Protein AF-A0A351Y6G6-F1 (afdb_monomer_lite)

Foldseek 3Di:
DDDFAFLLNVLVVLLCCLCVPVVQDFQPVAPQEEPPCPPDDPVSVVSLSSCLSSLQACADLQSHHHRHRRRGDTDDLLSVLSSVCCSNPNNPPRDDPPDDDSLVSVQVVVQVVQVVVCVVVVHRSDRQDSVNVCVVVVVVVVVD

Radius of gyration: 17.03 Å; chains: 1; bounding box: 42×37×43 Å

pLDDT: mean 76.64, std 20.16, range [27.23, 98.56]

Sequence (144 aa):
METLLYRKFAAKMASEFAMKVIRRVPDTSKKCEFNDISKEILELQYYMRLSCQLGIMGVDYYGDPDTTFNPNYVLTRDQLVTIFSRILFGNQYNLKHGELTLYEQAINFINHTLTNIGNALGIDLGIITPLDWYKRHFEAIKQL

Secondary structure (DSSP, 8-state):
-----BHHHHHHHHHHHHHHTS-----TTS----TT-TTS-HHHHHHHHHHHHTTSSSB-SSSPBPS---TTSBPPHHHHHHHHHHHHHTTTT---TTSS-HHHHHHHHHHHHHHHHHHHHTS------HHHHHHHHHHHHTT-

Structure (mmCIF, N/CA/C/O backbone):
data_AF-A0A351Y6G6-F1
#
_entry.id   AF-A0A351Y6G6-F1
#
loop_
_atom_site.group_PDB
_atom_site.id
_atom_site.type_symbol
_atom_site.label_atom_id
_atom_site.label_alt_id
_atom_site.label_comp_id
_atom_site.label_asym_id
_atom_site.label_entity_id
_atom_site.label_seq_id
_atom_site.pdbx_PDB_ins_code
_atom_site.Cartn_x
_atom_site.Cartn_y
_atom_site.Cartn_z
_atom_site.occupancy
_atom_site.B_iso_or_equiv
_atom_site.auth_seq_id
_atom_site.auth_comp_id
_atom_site.auth_asym_id
_atom_site.auth_atom_id
_atom_site.pdbx_PDB_model_num
ATOM 1 N N . MET A 1 1 ? 22.949 -0.644 12.460 1.00 38.22 1 MET A N 1
ATOM 2 C CA . MET A 1 1 ? 22.618 -0.822 11.032 1.00 38.22 1 MET A CA 1
ATOM 3 C C . MET A 1 1 ? 21.132 -0.535 10.899 1.00 38.22 1 MET A C 1
ATOM 5 O O . MET A 1 1 ? 20.348 -1.307 11.438 1.00 38.22 1 MET A O 1
ATOM 9 N N . GLU A 1 2 ? 20.741 0.602 10.320 1.00 49.41 2 GLU A N 1
ATOM 10 C CA . GLU A 1 2 ? 19.320 0.866 10.051 1.00 49.41 2 GLU A CA 1
ATOM 11 C C . GLU A 1 2 ? 18.823 -0.135 9.005 1.00 49.41 2 GLU A C 1
ATOM 13 O O . GLU A 1 2 ? 19.422 -0.294 7.941 1.00 49.41 2 GLU A O 1
ATOM 18 N N . THR A 1 3 ? 17.761 -0.867 9.328 1.00 67.88 3 THR A N 1
ATOM 19 C CA . THR A 1 3 ? 17.143 -1.827 8.412 1.00 67.88 3 THR A CA 1
ATOM 20 C C . THR A 1 3 ? 16.180 -1.063 7.507 1.00 67.88 3 THR A C 1
ATOM 22 O O . THR A 1 3 ? 15.153 -0.568 7.965 1.00 67.88 3 THR A O 1
ATOM 25 N N . LEU A 1 4 ? 16.518 -0.929 6.222 1.00 85.12 4 LEU A N 1
ATOM 26 C CA . LEU A 1 4 ? 15.657 -0.258 5.246 1.00 85.12 4 LEU A CA 1
ATOM 27 C C . LEU A 1 4 ? 14.437 -1.131 4.926 1.00 85.12 4 LEU A C 1
ATOM 29 O O . LEU A 1 4 ? 14.575 -2.309 4.590 1.00 85.12 4 LEU A O 1
ATOM 33 N N . LEU A 1 5 ? 13.240 -0.545 4.990 1.00 88.75 5 LEU A N 1
ATOM 34 C CA . LEU A 1 5 ? 12.001 -1.232 4.638 1.00 88.75 5 LEU A CA 1
ATOM 35 C C . LEU A 1 5 ? 11.641 -0.977 3.171 1.00 88.75 5 LEU A C 1
ATOM 37 O O . LEU A 1 5 ? 11.156 0.094 2.822 1.00 88.75 5 LEU A O 1
ATOM 41 N N . TYR A 1 6 ? 11.834 -1.974 2.310 1.00 95.00 6 TYR A N 1
ATOM 42 C CA . TYR A 1 6 ? 11.413 -1.905 0.908 1.00 95.00 6 TYR A CA 1
ATOM 43 C C . TYR A 1 6 ? 9.913 -2.154 0.739 1.00 95.00 6 TYR A C 1
ATOM 45 O O . TYR A 1 6 ? 9.322 -2.986 1.437 1.00 95.00 6 TYR A O 1
ATOM 53 N N . ARG A 1 7 ? 9.307 -1.496 -0.255 1.00 96.56 7 ARG A N 1
ATOM 54 C CA . ARG A 1 7 ? 7.873 -1.603 -0.577 1.00 96.56 7 ARG A CA 1
ATOM 55 C C . ARG A 1 7 ? 7.388 -3.040 -0.738 1.00 96.56 7 ARG A C 1
ATOM 57 O O . ARG A 1 7 ? 6.319 -3.369 -0.236 1.00 96.56 7 ARG A O 1
ATOM 64 N N . LYS A 1 8 ? 8.174 -3.916 -1.369 1.00 96.62 8 LYS A N 1
ATOM 65 C CA . LYS A 1 8 ? 7.825 -5.339 -1.525 1.00 96.62 8 LYS A CA 1
ATOM 66 C C . LYS A 1 8 ? 7.666 -6.086 -0.195 1.00 96.62 8 LYS A C 1
ATOM 68 O O . LYS A 1 8 ? 6.742 -6.879 -0.037 1.00 96.62 8 LYS A O 1
ATOM 73 N N . PHE A 1 9 ? 8.525 -5.803 0.786 1.00 96.56 9 PHE A N 1
ATOM 74 C CA . PHE A 1 9 ? 8.430 -6.411 2.116 1.00 96.56 9 PHE A CA 1
ATOM 75 C C . PHE A 1 9 ? 7.294 -5.795 2.930 1.00 96.56 9 PHE A C 1
ATOM 77 O O . PHE A 1 9 ? 6.583 -6.508 3.638 1.00 96.56 9 PHE A O 1
ATOM 84 N N . ALA A 1 10 ? 7.069 -4.490 2.777 1.00 95.12 10 ALA A N 1
ATOM 85 C CA . ALA A 1 10 ? 5.928 -3.822 3.384 1.00 95.12 10 ALA A CA 1
ATOM 86 C C . ALA A 1 10 ? 4.593 -4.360 2.859 1.00 95.12 10 ALA A C 1
ATOM 88 O O . ALA A 1 10 ? 3.694 -4.586 3.660 1.00 95.12 10 ALA A O 1
ATOM 89 N N . ALA A 1 11 ? 4.484 -4.654 1.559 1.00 98.00 11 ALA A N 1
ATOM 90 C CA . ALA A 1 11 ? 3.292 -5.254 0.960 1.00 98.00 11 ALA A CA 1
ATOM 91 C C . ALA A 1 11 ? 2.909 -6.563 1.655 1.00 98.00 11 ALA A C 1
ATOM 93 O O . ALA A 1 11 ? 1.746 -6.769 2.001 1.00 98.00 11 ALA A O 1
ATOM 94 N N . LYS A 1 12 ? 3.903 -7.419 1.919 1.00 98.06 12 LYS A N 1
ATOM 95 C CA . LYS A 1 12 ? 3.714 -8.673 2.651 1.00 98.06 12 LYS A CA 1
ATOM 96 C C . LYS A 1 12 ? 3.229 -8.425 4.076 1.00 98.06 12 LYS A C 1
ATOM 98 O O . LYS A 1 12 ? 2.176 -8.933 4.452 1.00 98.06 12 LYS A O 1
ATOM 103 N N . MET A 1 13 ? 3.956 -7.617 4.850 1.00 96.12 13 MET A N 1
ATOM 104 C CA . MET A 1 13 ? 3.594 -7.336 6.246 1.00 96.12 13 MET A CA 1
ATOM 105 C C . MET A 1 13 ? 2.209 -6.690 6.369 1.00 96.12 13 MET A C 1
ATOM 107 O O . MET A 1 13 ? 1.398 -7.117 7.188 1.00 96.12 13 MET A O 1
ATOM 111 N N . ALA A 1 14 ? 1.924 -5.692 5.532 1.00 92.44 14 ALA A N 1
ATOM 112 C CA . ALA A 1 14 ? 0.661 -4.967 5.523 1.00 92.44 14 ALA A CA 1
ATOM 113 C C . ALA A 1 14 ? -0.515 -5.868 5.132 1.00 92.44 14 ALA A C 1
ATOM 115 O O . ALA A 1 14 ? -1.555 -5.821 5.785 1.00 92.44 14 ALA A O 1
ATOM 116 N N . SER A 1 15 ? -0.349 -6.712 4.108 1.00 97.81 15 SER A N 1
ATOM 117 C CA . SER A 1 15 ? -1.401 -7.642 3.676 1.00 97.81 15 SER A CA 1
ATOM 118 C C . SER A 1 15 ? -1.714 -8.671 4.757 1.00 97.81 15 SER A C 1
ATOM 120 O O . SER A 1 15 ? -2.879 -8.899 5.075 1.00 97.81 15 SER A O 1
ATOM 122 N N . GLU A 1 16 ? -0.675 -9.246 5.368 1.00 95.75 16 GLU A N 1
ATOM 123 C CA . GLU A 1 16 ? -0.827 -10.220 6.448 1.00 95.75 16 GLU A CA 1
ATOM 124 C C . GLU A 1 16 ? -1.545 -9.616 7.655 1.00 95.75 16 GLU A C 1
ATOM 126 O O . GLU A 1 16 ? -2.505 -10.194 8.166 1.00 95.75 16 GLU A O 1
ATOM 131 N N . PHE A 1 17 ? -1.143 -8.415 8.073 1.00 88.06 17 PHE A N 1
ATOM 132 C CA . PHE A 1 17 ? -1.808 -7.701 9.158 1.00 88.06 17 PHE A CA 1
ATOM 133 C C . PHE A 1 17 ? -3.269 -7.370 8.812 1.00 88.06 17 PHE A C 1
ATOM 135 O O . PHE A 1 17 ? -4.176 -7.655 9.597 1.00 88.06 17 PHE A O 1
ATOM 142 N N . ALA A 1 18 ? -3.521 -6.831 7.618 1.00 91.00 18 ALA A N 1
ATOM 143 C CA . ALA A 1 18 ? -4.863 -6.460 7.182 1.00 91.00 18 ALA A CA 1
ATOM 144 C C . ALA A 1 18 ? -5.819 -7.660 7.134 1.00 91.00 18 ALA A C 1
ATOM 146 O O . ALA A 1 18 ? -6.961 -7.551 7.576 1.00 91.00 18 ALA A O 1
ATOM 147 N N . MET A 1 19 ? -5.366 -8.815 6.644 1.00 94.38 19 MET A N 1
ATOM 148 C CA . MET A 1 19 ? -6.207 -10.010 6.544 1.00 94.38 19 MET A CA 1
ATOM 149 C C . MET A 1 19 ? -6.360 -10.743 7.878 1.00 94.38 19 MET A C 1
ATOM 151 O O . MET A 1 19 ? -7.464 -11.156 8.233 1.00 94.38 19 MET A O 1
ATOM 155 N N . LYS A 1 20 ? -5.271 -10.932 8.631 1.00 91.31 20 LYS A N 1
ATOM 156 C CA . LYS A 1 20 ? -5.288 -11.772 9.841 1.00 91.31 20 LYS A CA 1
ATOM 157 C C . LYS A 1 20 ? -5.786 -11.028 11.075 1.00 91.31 20 LYS A C 1
ATOM 159 O O . LYS A 1 20 ? -6.476 -11.632 11.894 1.00 91.31 20 LYS A O 1
ATOM 164 N N . VAL A 1 21 ? -5.457 -9.742 11.198 1.00 86.00 21 VAL A N 1
ATOM 165 C CA . VAL A 1 21 ? -5.805 -8.923 12.370 1.00 86.00 21 VAL A CA 1
ATOM 166 C C . VAL A 1 21 ? -7.057 -8.103 12.094 1.00 86.00 21 VAL A C 1
ATOM 168 O O . VAL A 1 21 ? -8.033 -8.217 12.828 1.00 86.00 21 VAL A O 1
ATOM 171 N N . ILE A 1 22 ? -7.059 -7.330 11.005 1.00 82.62 22 ILE A N 1
ATOM 172 C CA . ILE A 1 22 ? -8.169 -6.415 10.675 1.00 82.62 22 ILE A CA 1
ATOM 173 C C . ILE A 1 22 ? -9.311 -7.127 9.929 1.00 82.62 22 ILE A C 1
ATOM 175 O O . ILE A 1 22 ? -10.397 -6.575 9.793 1.00 82.62 22 ILE A O 1
ATOM 179 N N . ARG A 1 23 ? -9.103 -8.379 9.491 1.00 89.44 23 ARG A N 1
ATOM 180 C CA . ARG A 1 23 ? -10.100 -9.208 8.785 1.00 89.44 23 ARG A CA 1
ATOM 181 C C . ARG A 1 23 ? -10.603 -8.597 7.477 1.00 89.44 23 ARG A C 1
ATOM 183 O O . ARG A 1 23 ? -11.736 -8.840 7.068 1.00 89.44 23 ARG A O 1
ATOM 190 N N . ARG A 1 24 ? -9.750 -7.841 6.783 1.00 90.00 24 ARG A N 1
ATOM 191 C CA . ARG A 1 24 ? -10.060 -7.365 5.434 1.00 90.00 24 ARG A CA 1
ATOM 192 C C . ARG A 1 24 ? -10.098 -8.502 4.428 1.00 90.00 24 ARG A C 1
ATOM 194 O O . ARG A 1 24 ? -9.275 -9.415 4.468 1.00 90.00 24 ARG A O 1
ATOM 201 N N . VAL A 1 25 ? -11.026 -8.375 3.488 1.00 94.56 25 VAL A N 1
ATOM 202 C CA . VAL A 1 25 ? -11.184 -9.288 2.359 1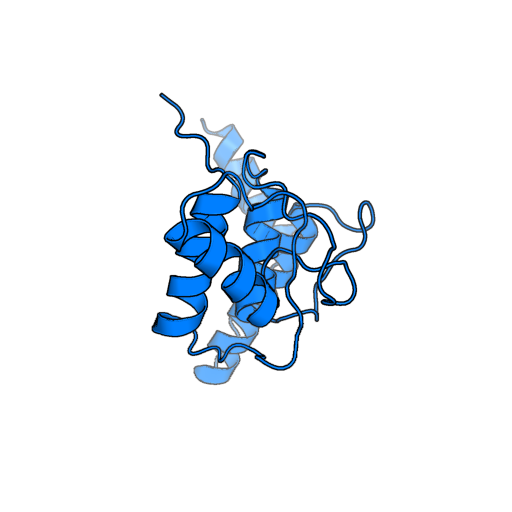.00 94.56 25 VAL A CA 1
ATOM 203 C C . VAL A 1 25 ? -10.685 -8.578 1.097 1.00 94.56 25 VAL A C 1
ATOM 205 O O . VAL A 1 25 ? -11.079 -7.435 0.866 1.00 94.56 25 VAL A O 1
ATOM 208 N N . PRO A 1 26 ? -9.801 -9.203 0.302 1.00 96.62 26 PRO A N 1
ATOM 209 C CA . PRO A 1 26 ? -9.330 -8.617 -0.946 1.00 96.62 26 PRO A CA 1
ATOM 210 C C . PRO A 1 26 ? -10.453 -8.534 -1.984 1.00 96.62 26 PRO A C 1
ATOM 212 O O . PRO A 1 26 ? -11.212 -9.486 -2.176 1.00 96.62 26 PRO A O 1
ATOM 215 N N . ASP A 1 27 ? -10.509 -7.414 -2.700 1.00 95.31 27 ASP A N 1
ATOM 216 C CA . ASP A 1 27 ? -11.357 -7.251 -3.876 1.00 95.31 27 ASP A CA 1
ATOM 217 C C . ASP A 1 27 ? -10.680 -7.893 -5.091 1.00 95.31 27 ASP A C 1
ATOM 219 O O . ASP A 1 27 ? -9.801 -7.319 -5.739 1.00 95.31 27 ASP A O 1
ATOM 223 N N . THR A 1 28 ? -11.088 -9.123 -5.390 1.00 94.06 28 THR A N 1
ATOM 224 C CA . THR A 1 28 ? -10.531 -9.907 -6.499 1.00 94.06 28 THR A CA 1
ATOM 225 C C . THR A 1 28 ? -11.001 -9.439 -7.876 1.00 94.06 28 THR A C 1
ATOM 227 O O . THR A 1 28 ? -10.451 -9.893 -8.879 1.00 94.06 28 THR A O 1
ATOM 230 N N . SER A 1 29 ? -11.961 -8.508 -7.949 1.00 94.75 29 SER A N 1
ATOM 231 C CA . SER A 1 29 ? -12.368 -7.892 -9.216 1.00 94.75 29 SER A CA 1
ATOM 232 C C . SER A 1 29 ? -11.338 -6.875 -9.729 1.00 94.75 29 SER A C 1
ATOM 234 O O . SER A 1 29 ? -11.258 -6.631 -10.937 1.00 94.75 29 SER A O 1
ATOM 236 N N . LYS A 1 30 ? -10.486 -6.333 -8.842 1.00 92.56 30 LYS A N 1
ATOM 237 C CA . LYS A 1 30 ? -9.403 -5.415 -9.214 1.00 92.56 30 LYS A CA 1
ATOM 238 C C . LYS A 1 30 ? -8.283 -6.143 -9.951 1.00 92.56 30 LYS A C 1
ATOM 240 O O . LYS A 1 30 ? -7.606 -7.017 -9.399 1.00 92.56 30 LYS A O 1
ATOM 245 N N . LYS A 1 31 ? -8.026 -5.709 -11.187 1.00 90.25 31 LYS A N 1
ATOM 246 C CA . LYS A 1 31 ? -6.873 -6.141 -11.987 1.00 90.25 31 LYS A CA 1
ATOM 247 C C . LYS A 1 31 ? -5.613 -5.414 -11.512 1.00 90.25 31 LYS A C 1
ATOM 249 O O . LYS A 1 31 ? -5.195 -4.417 -12.085 1.00 90.25 31 LYS A O 1
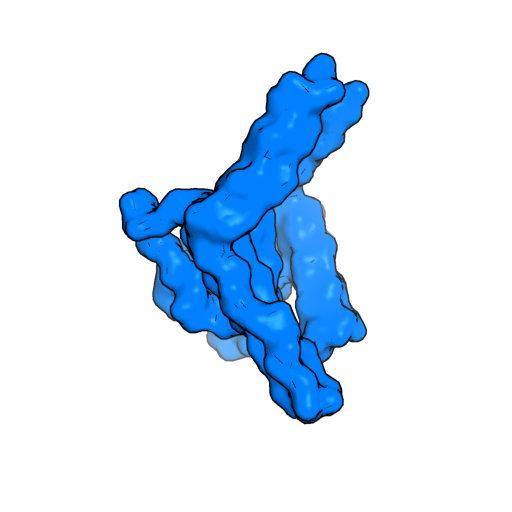ATOM 254 N N . CYS A 1 32 ? -5.047 -5.897 -10.409 1.00 96.19 32 CYS A N 1
ATOM 255 C CA . CYS A 1 32 ? -3.791 -5.408 -9.839 1.00 96.19 32 CYS A CA 1
ATOM 256 C C . CYS A 1 32 ? -2.595 -5.953 -10.630 1.00 96.19 32 CYS A C 1
ATOM 258 O O . CYS A 1 32 ? -1.940 -6.915 -10.220 1.00 96.19 32 CYS A O 1
ATOM 260 N N . GLU A 1 33 ? -2.351 -5.366 -11.797 1.00 96.00 33 GLU A N 1
ATOM 261 C CA . GLU A 1 33 ? -1.290 -5.756 -12.722 1.00 96.00 33 GLU A CA 1
ATOM 262 C C . GLU A 1 33 ? -0.200 -4.683 -12.759 1.00 96.00 33 GLU A C 1
ATOM 264 O O . GLU A 1 33 ? -0.440 -3.549 -13.158 1.00 96.00 33 GLU A O 1
ATOM 269 N N . PHE A 1 34 ? 1.014 -5.061 -12.356 1.00 96.69 34 PHE A N 1
ATOM 270 C CA . PHE A 1 34 ? 2.161 -4.158 -12.303 1.00 96.69 34 PHE A CA 1
ATOM 271 C C . PHE A 1 34 ? 3.214 -4.577 -13.327 1.00 96.69 34 PHE A C 1
ATOM 273 O O . PHE A 1 34 ? 3.592 -5.751 -13.392 1.00 96.69 34 PHE A O 1
ATOM 280 N N . ASN A 1 35 ? 3.710 -3.623 -14.109 1.00 96.81 35 ASN A N 1
ATOM 281 C CA . ASN A 1 35 ? 4.684 -3.881 -15.175 1.00 96.81 35 ASN A CA 1
ATOM 282 C C . ASN A 1 35 ? 6.109 -4.182 -14.657 1.00 96.81 35 ASN A C 1
ATOM 284 O O . ASN A 1 35 ? 6.927 -4.744 -15.385 1.00 96.81 35 ASN A O 1
ATOM 288 N N . ASP A 1 36 ? 6.403 -3.851 -13.399 1.00 97.62 36 ASP A N 1
ATOM 289 C CA . ASP A 1 36 ? 7.754 -3.805 -12.833 1.00 97.62 36 ASP A CA 1
ATOM 290 C C . ASP A 1 36 ? 8.032 -4.875 -11.764 1.00 97.62 36 ASP A C 1
ATOM 292 O O . ASP A 1 36 ? 9.119 -4.911 -11.185 1.00 97.62 36 ASP A O 1
ATOM 296 N N . ILE A 1 37 ? 7.089 -5.792 -11.520 1.00 97.38 37 ILE A N 1
ATOM 297 C CA . ILE A 1 37 ? 7.224 -6.823 -10.475 1.00 97.38 37 ILE A CA 1
ATOM 298 C C . ILE A 1 37 ? 7.764 -8.166 -10.979 1.00 97.38 37 ILE A C 1
ATOM 300 O O . ILE A 1 37 ? 8.059 -9.045 -10.173 1.00 97.38 37 ILE A O 1
ATOM 304 N N . SER A 1 38 ? 7.911 -8.350 -12.295 1.00 96.69 38 SER A N 1
ATOM 305 C CA . SER A 1 38 ? 8.263 -9.645 -12.908 1.00 96.69 38 SER A CA 1
ATOM 306 C C . SER A 1 38 ? 9.634 -10.191 -12.490 1.00 96.69 38 SER A C 1
ATOM 308 O O . SER A 1 38 ? 9.857 -11.397 -12.556 1.00 96.69 38 SER A O 1
ATOM 310 N N . LYS A 1 39 ? 10.540 -9.315 -12.040 1.00 95.75 39 LYS A N 1
ATOM 311 C CA . LYS A 1 39 ? 11.884 -9.667 -11.552 1.00 95.75 39 LYS A CA 1
ATOM 312 C C . LYS A 1 39 ? 11.910 -10.125 -10.091 1.00 95.75 39 LYS A C 1
ATOM 314 O O . LYS A 1 39 ? 12.933 -10.624 -9.634 1.00 95.75 39 LYS A O 1
ATOM 319 N N . GLU A 1 40 ? 10.825 -9.925 -9.348 1.00 97.44 40 GLU A N 1
ATOM 320 C CA . GLU A 1 40 ? 10.726 -10.360 -7.955 1.00 97.44 40 GLU A CA 1
ATOM 321 C C . GLU A 1 40 ? 10.306 -11.832 -7.870 1.00 97.44 40 GLU A C 1
ATOM 323 O O . GLU A 1 40 ? 9.734 -12.391 -8.805 1.00 97.44 40 GLU A O 1
ATOM 328 N N . ILE A 1 41 ? 10.549 -12.477 -6.731 1.00 97.50 41 ILE A N 1
ATOM 329 C CA . ILE A 1 41 ? 10.081 -13.852 -6.506 1.00 97.50 41 ILE A CA 1
ATOM 330 C C . ILE A 1 41 ? 8.545 -13.923 -6.474 1.00 97.50 41 ILE A C 1
ATOM 332 O O . ILE A 1 41 ? 7.879 -12.965 -6.075 1.00 97.50 41 ILE A O 1
ATOM 336 N N . LEU A 1 42 ? 7.980 -15.081 -6.836 1.00 98.00 42 LEU A N 1
ATOM 337 C CA . LEU A 1 42 ? 6.527 -15.288 -6.950 1.00 98.00 42 LEU A CA 1
ATOM 338 C C . LEU A 1 42 ? 5.751 -14.920 -5.678 1.00 98.00 42 LEU A C 1
ATOM 340 O O . LEU A 1 42 ? 4.666 -14.353 -5.766 1.00 98.00 42 LEU A O 1
ATOM 344 N N . GLU A 1 43 ? 6.316 -15.193 -4.501 1.00 98.12 43 GLU A N 1
ATOM 345 C CA . GLU A 1 43 ? 5.701 -14.823 -3.223 1.00 98.12 43 GLU A CA 1
ATOM 346 C C . GLU A 1 43 ? 5.542 -13.300 -3.089 1.00 98.12 43 GLU A C 1
ATOM 348 O O . GLU A 1 43 ? 4.474 -12.803 -2.732 1.00 98.12 43 GLU A O 1
ATOM 353 N N . LEU A 1 44 ? 6.586 -12.533 -3.408 1.00 98.12 44 LEU A N 1
ATOM 354 C CA . LEU A 1 44 ? 6.528 -11.074 -3.336 1.00 98.12 44 LEU A CA 1
ATOM 355 C C . LEU A 1 44 ? 5.606 -10.511 -4.417 1.00 98.12 44 LEU A C 1
ATOM 357 O O . LEU A 1 44 ? 4.835 -9.601 -4.131 1.00 98.12 44 LEU A O 1
ATOM 361 N N . GLN A 1 45 ? 5.619 -11.085 -5.624 1.00 98.44 45 GLN A N 1
ATOM 362 C CA . GLN A 1 45 ? 4.642 -10.757 -6.667 1.00 98.44 45 GLN A CA 1
ATOM 363 C C . GLN A 1 45 ? 3.206 -10.927 -6.176 1.00 98.44 45 GLN A C 1
ATOM 365 O O . GLN A 1 45 ? 2.388 -10.026 -6.355 1.00 98.44 45 GLN A O 1
ATOM 370 N N . TYR A 1 46 ? 2.913 -12.046 -5.513 1.00 98.00 46 TYR A N 1
ATOM 371 C CA . TYR A 1 46 ? 1.607 -12.296 -4.919 1.00 98.00 46 TYR A CA 1
ATOM 372 C C . TYR A 1 46 ? 1.227 -11.212 -3.904 1.00 98.00 46 TYR A C 1
ATOM 374 O O . TYR A 1 46 ? 0.163 -10.612 -4.037 1.00 98.00 46 TYR A O 1
ATOM 382 N N . TYR A 1 47 ? 2.101 -10.895 -2.944 1.00 98.56 47 TYR A N 1
ATOM 383 C CA . TYR A 1 47 ? 1.797 -9.884 -1.925 1.00 98.56 47 TYR A CA 1
ATOM 384 C C . TYR A 1 47 ? 1.648 -8.470 -2.484 1.00 98.56 47 TYR A C 1
ATOM 386 O O . TYR A 1 47 ? 0.841 -7.697 -1.973 1.00 98.56 47 TYR A O 1
ATOM 394 N N . MET A 1 48 ? 2.371 -8.127 -3.550 1.00 98.50 48 MET A N 1
ATOM 395 C CA . MET A 1 48 ? 2.187 -6.847 -4.233 1.00 98.50 48 MET A CA 1
ATOM 396 C C . MET A 1 48 ? 0.785 -6.749 -4.845 1.00 98.50 48 MET A C 1
ATOM 398 O O . MET A 1 48 ? 0.081 -5.770 -4.592 1.00 98.50 48 MET A O 1
ATOM 402 N N . ARG A 1 49 ? 0.317 -7.796 -5.540 1.00 98.38 49 ARG A N 1
ATOM 403 C CA . ARG A 1 49 ? -1.060 -7.855 -6.070 1.00 98.38 49 ARG A CA 1
ATOM 404 C C . ARG A 1 49 ? -2.104 -7.853 -4.955 1.00 98.38 49 ARG A C 1
ATOM 406 O O . ARG A 1 49 ? -3.050 -7.073 -5.007 1.00 98.38 49 ARG A O 1
ATOM 413 N N . LEU A 1 50 ? -1.893 -8.663 -3.920 1.00 98.25 50 LEU A N 1
ATOM 414 C CA . LEU A 1 50 ? -2.794 -8.770 -2.776 1.00 98.25 50 LEU A CA 1
ATOM 415 C C . LEU A 1 50 ? -2.958 -7.427 -2.054 1.00 98.25 50 LEU A C 1
ATOM 417 O O . LEU A 1 50 ? -4.077 -7.012 -1.766 1.00 98.25 50 LEU A O 1
ATOM 421 N N . SER A 1 51 ? -1.859 -6.708 -1.815 1.00 97.75 51 SER A N 1
ATOM 422 C CA . SER A 1 51 ? -1.896 -5.399 -1.154 1.00 97.75 51 SER A CA 1
ATOM 423 C C . SER A 1 51 ? -2.700 -4.350 -1.936 1.00 97.75 51 SER A C 1
ATOM 425 O O . SER A 1 51 ? -3.310 -3.471 -1.323 1.00 97.75 51 SER A O 1
ATOM 427 N N . CYS A 1 52 ? -2.761 -4.477 -3.265 1.00 97.88 52 CYS A N 1
ATOM 428 C CA . CYS A 1 52 ? -3.596 -3.651 -4.136 1.00 97.88 52 CYS A CA 1
ATOM 429 C C . CYS A 1 52 ? -5.062 -4.073 -4.118 1.00 97.88 52 CYS A C 1
ATOM 431 O O . CYS A 1 52 ? -5.939 -3.221 -3.986 1.00 97.88 52 CYS A O 1
ATOM 433 N N . GLN A 1 53 ? -5.344 -5.376 -4.131 1.00 97.69 53 GLN A N 1
ATOM 434 C CA . GLN A 1 53 ? -6.710 -5.889 -3.985 1.00 97.69 53 GLN A CA 1
ATOM 435 C C . GLN A 1 53 ? -7.312 -5.528 -2.619 1.00 97.69 53 GLN A C 1
ATOM 437 O O . GLN A 1 53 ? -8.515 -5.330 -2.496 1.00 97.69 53 GLN A O 1
ATOM 442 N N . LEU A 1 54 ? -6.474 -5.379 -1.592 1.00 95.62 54 LEU A N 1
ATOM 443 C CA . LEU A 1 54 ? -6.864 -4.868 -0.274 1.00 95.62 54 LEU A CA 1
ATOM 444 C C . LEU A 1 54 ? -6.995 -3.331 -0.217 1.00 95.62 54 LEU A C 1
ATOM 446 O O . LEU A 1 54 ? -7.403 -2.794 0.817 1.00 95.62 54 LEU A O 1
ATOM 450 N N . GLY A 1 55 ? -6.629 -2.618 -1.289 1.00 92.88 55 GLY A N 1
ATOM 451 C CA . GLY A 1 55 ? -6.664 -1.155 -1.378 1.00 92.88 55 GLY A CA 1
ATOM 452 C C . GLY A 1 55 ? -5.610 -0.440 -0.527 1.00 92.88 55 GLY A C 1
ATOM 453 O O . GLY A 1 55 ? -5.825 0.702 -0.128 1.00 92.88 55 GLY A O 1
ATOM 454 N N . ILE A 1 56 ? -4.495 -1.101 -0.196 1.00 92.38 56 ILE A N 1
ATOM 455 C CA . ILE A 1 56 ? -3.494 -0.593 0.757 1.00 92.38 56 ILE A CA 1
ATOM 456 C C . ILE A 1 56 ? -2.255 -0.047 0.033 1.00 92.38 56 ILE A C 1
ATOM 458 O O . ILE A 1 56 ? -1.800 1.064 0.315 1.00 92.38 56 ILE A O 1
ATOM 462 N N . MET A 1 57 ? -1.704 -0.802 -0.918 1.00 94.56 57 MET A N 1
ATOM 463 C CA . MET A 1 57 ? -0.510 -0.429 -1.691 1.00 94.56 57 MET A CA 1
ATOM 464 C C . MET A 1 57 ? -0.708 -0.740 -3.171 1.00 94.56 57 MET A C 1
ATOM 466 O O . MET A 1 57 ? -1.540 -1.566 -3.508 1.00 94.56 57 MET A O 1
ATOM 470 N N . GLY A 1 58 ? 0.063 -0.101 -4.057 1.00 93.94 58 GLY A N 1
ATOM 471 C CA . GLY A 1 58 ? -0.093 -0.299 -5.506 1.00 93.94 58 GLY A CA 1
ATOM 472 C C . GLY A 1 58 ? -1.422 0.237 -6.048 1.00 93.94 58 GLY A C 1
ATOM 473 O O . GLY A 1 58 ? -1.938 -0.279 -7.032 1.00 93.94 58 GLY A O 1
ATOM 474 N N . VAL A 1 59 ? -1.980 1.238 -5.367 1.00 89.62 59 VAL A N 1
ATOM 475 C CA . VAL A 1 59 ? -3.177 1.966 -5.784 1.00 89.62 59 VAL A CA 1
ATOM 476 C C . VAL A 1 59 ? -2.906 3.462 -5.744 1.00 89.62 59 VAL A C 1
ATOM 478 O O . VAL A 1 59 ? -2.134 3.931 -4.893 1.00 89.62 59 VAL A O 1
ATOM 481 N N . ASP A 1 60 ? -3.564 4.186 -6.635 1.00 82.25 60 ASP A N 1
ATOM 482 C CA . ASP A 1 60 ? -3.487 5.631 -6.761 1.00 82.25 60 ASP A CA 1
ATOM 483 C C . ASP A 1 60 ? -4.235 6.362 -5.624 1.00 82.25 60 ASP A C 1
ATOM 485 O O . ASP A 1 60 ? -4.566 5.793 -4.575 1.00 82.25 60 ASP A O 1
ATOM 489 N N . TYR A 1 61 ? -4.467 7.664 -5.805 1.00 70.38 61 TYR A N 1
ATOM 490 C CA . TYR A 1 61 ? -5.224 8.484 -4.861 1.00 70.38 61 TYR A CA 1
ATOM 491 C C . TYR A 1 61 ? -6.688 8.039 -4.713 1.00 70.38 61 TYR A C 1
ATOM 493 O O . TYR A 1 61 ? -7.220 8.051 -3.603 1.00 70.38 61 TYR A O 1
ATOM 501 N N . TYR A 1 62 ? -7.334 7.606 -5.792 1.00 76.94 62 TYR A N 1
ATOM 502 C CA . TYR A 1 62 ? -8.739 7.197 -5.789 1.00 76.94 62 TYR A CA 1
ATOM 503 C C . TYR A 1 62 ? -8.931 5.776 -5.232 1.00 76.94 62 TYR A C 1
ATOM 505 O O . TYR A 1 62 ? -10.022 5.414 -4.782 1.00 76.94 62 TYR A O 1
ATOM 513 N N . GLY A 1 63 ? -7.842 5.009 -5.129 1.00 79.69 63 GLY A N 1
ATOM 514 C CA . GLY A 1 63 ? -7.853 3.617 -4.685 1.00 79.69 63 GLY A CA 1
ATOM 515 C C . GLY A 1 63 ? -7.939 2.630 -5.849 1.00 79.69 63 GLY A C 1
ATOM 516 O O . GLY A 1 63 ? -8.212 1.443 -5.620 1.00 79.69 63 GLY A O 1
ATOM 517 N N . ASP A 1 64 ? -7.692 3.112 -7.065 1.00 88.12 64 ASP A N 1
ATOM 518 C CA . ASP A 1 64 ? -7.620 2.315 -8.279 1.00 88.12 64 ASP A CA 1
ATOM 519 C C . ASP A 1 64 ? -6.204 1.758 -8.469 1.00 88.12 64 ASP A C 1
ATOM 521 O O . ASP A 1 64 ? -5.236 2.394 -8.043 1.00 88.12 64 ASP A O 1
ATOM 525 N N . PRO A 1 65 ? -6.046 0.557 -9.055 1.00 93.50 65 PRO A N 1
ATOM 526 C CA . PRO A 1 65 ? -4.729 -0.027 -9.292 1.00 93.50 65 PRO A CA 1
ATOM 527 C C . PRO A 1 65 ? -3.811 0.898 -10.097 1.00 93.50 65 PRO A C 1
ATOM 529 O O . PRO A 1 65 ? -4.192 1.408 -11.149 1.00 93.50 65 PRO A O 1
ATOM 532 N N . ASP A 1 66 ? -2.580 1.066 -9.620 1.00 92.81 66 ASP A N 1
ATOM 533 C CA . ASP A 1 66 ? -1.519 1.727 -10.383 1.00 92.81 66 ASP A CA 1
ATOM 534 C C . ASP A 1 66 ? -0.890 0.734 -11.383 1.00 92.81 66 ASP A C 1
ATOM 536 O O . ASP A 1 66 ? -0.993 -0.482 -11.232 1.00 92.81 66 ASP A O 1
ATOM 540 N N . THR A 1 67 ? -0.196 1.244 -12.396 1.00 92.88 67 THR A N 1
ATOM 541 C CA . THR A 1 67 ? 0.526 0.446 -13.402 1.00 92.88 67 THR A CA 1
ATOM 542 C C . THR A 1 67 ? 1.921 0.010 -12.942 1.00 92.88 67 THR A C 1
ATOM 544 O O . THR A 1 67 ? 2.483 -0.943 -13.490 1.00 92.88 67 THR A O 1
ATOM 547 N N . THR A 1 68 ? 2.484 0.685 -11.932 1.00 94.12 68 THR A N 1
ATOM 548 C CA . THR A 1 68 ? 3.820 0.407 -11.372 1.00 94.12 68 THR A CA 1
ATOM 549 C C . THR A 1 68 ? 3.747 0.213 -9.858 1.00 94.12 68 THR A C 1
ATOM 551 O O . THR A 1 68 ? 3.074 0.964 -9.152 1.00 94.12 68 THR A O 1
ATOM 554 N N . PHE A 1 69 ? 4.454 -0.786 -9.322 1.00 96.12 69 PHE A N 1
ATOM 555 C CA . PHE A 1 69 ? 4.488 -1.026 -7.877 1.00 96.12 69 PHE A CA 1
ATOM 556 C C . PHE A 1 69 ? 5.692 -0.375 -7.188 1.00 96.12 69 PHE A C 1
ATOM 558 O O . PHE A 1 69 ? 5.590 0.065 -6.037 1.00 96.12 69 PHE A O 1
ATOM 565 N N . ASN A 1 70 ? 6.830 -0.311 -7.877 1.00 95.44 70 ASN A N 1
ATOM 566 C CA . ASN A 1 70 ? 8.141 0.119 -7.399 1.00 95.44 70 ASN A CA 1
ATOM 567 C C . ASN A 1 70 ? 8.683 -0.752 -6.242 1.00 95.44 70 ASN A C 1
ATOM 569 O O . ASN A 1 70 ? 8.905 -0.253 -5.138 1.00 95.44 70 ASN A O 1
ATOM 573 N N . PRO A 1 71 ? 8.916 -2.066 -6.441 1.00 95.94 71 PRO A N 1
ATOM 574 C CA . PRO A 1 71 ? 9.197 -3.023 -5.358 1.00 95.94 71 PRO A CA 1
ATOM 575 C C . PRO A 1 71 ? 10.446 -2.711 -4.525 1.00 95.94 71 PRO A C 1
ATOM 577 O O . PRO A 1 71 ? 10.476 -3.007 -3.327 1.00 95.94 71 PRO A O 1
ATOM 580 N N . ASN A 1 72 ? 11.459 -2.112 -5.155 1.00 95.56 72 ASN A N 1
ATOM 581 C CA . ASN A 1 72 ? 12.771 -1.835 -4.566 1.00 95.56 72 ASN A CA 1
ATOM 582 C C . ASN A 1 72 ? 12.930 -0.390 -4.072 1.00 95.56 72 ASN A C 1
ATOM 584 O O . ASN A 1 72 ? 14.023 0.007 -3.681 1.00 95.56 72 ASN A O 1
ATOM 588 N N . TYR A 1 73 ? 11.850 0.391 -4.040 1.00 92.12 73 TYR A N 1
ATOM 589 C CA . TYR A 1 73 ? 11.861 1.680 -3.355 1.00 92.12 73 TYR A CA 1
ATOM 590 C C . TYR A 1 73 ? 11.769 1.476 -1.841 1.00 92.12 73 TYR A C 1
ATOM 592 O O . TYR A 1 73 ? 10.974 0.665 -1.352 1.00 92.12 73 TYR A O 1
ATOM 600 N N . VAL A 1 74 ? 12.593 2.219 -1.104 1.00 88.62 74 VAL A N 1
ATOM 601 C CA . VAL A 1 74 ? 12.538 2.284 0.359 1.00 88.62 74 VAL A CA 1
ATOM 602 C C . VAL A 1 74 ? 11.320 3.106 0.761 1.00 88.62 74 VAL A C 1
ATOM 604 O O . VAL A 1 74 ? 11.090 4.183 0.212 1.00 88.62 74 VAL A O 1
ATOM 607 N N . LEU A 1 75 ? 10.540 2.593 1.711 1.00 80.62 75 LEU A N 1
ATOM 608 C CA . LEU A 1 75 ? 9.419 3.322 2.275 1.00 80.62 75 LEU A CA 1
ATOM 609 C C . LEU A 1 75 ? 9.898 4.500 3.112 1.00 80.62 75 LEU A C 1
ATOM 611 O O . LEU A 1 75 ? 10.726 4.362 4.013 1.00 80.62 75 LEU A O 1
ATOM 615 N N . THR A 1 76 ? 9.287 5.646 2.862 1.00 77.62 76 THR A N 1
ATOM 616 C CA . THR A 1 76 ? 9.371 6.804 3.741 1.00 77.62 76 THR A CA 1
ATOM 617 C C . THR A 1 76 ? 8.368 6.678 4.894 1.00 77.62 76 THR A C 1
ATOM 619 O O . THR A 1 76 ? 7.445 5.855 4.873 1.00 77.62 76 THR A O 1
ATOM 622 N N . ARG A 1 77 ? 8.534 7.503 5.935 1.00 72.50 77 ARG A N 1
ATOM 623 C CA . ARG A 1 77 ? 7.633 7.501 7.102 1.00 72.50 77 ARG A CA 1
ATOM 624 C C . ARG A 1 77 ? 6.186 7.847 6.716 1.00 72.50 77 ARG A C 1
ATOM 626 O O . ARG A 1 77 ? 5.264 7.255 7.264 1.00 72.50 77 ARG A O 1
ATOM 633 N N . ASP A 1 78 ? 5.980 8.742 5.752 1.00 68.06 78 ASP A N 1
ATOM 634 C CA . ASP A 1 78 ? 4.665 9.139 5.221 1.00 68.06 78 ASP A CA 1
ATOM 635 C C . ASP A 1 78 ? 3.978 7.993 4.498 1.00 68.06 78 ASP A C 1
ATOM 637 O O . ASP A 1 78 ? 2.795 7.735 4.724 1.00 68.06 78 ASP A O 1
ATOM 641 N N . GLN A 1 79 ? 4.721 7.253 3.679 1.00 74.12 79 GLN A N 1
ATOM 642 C CA . GLN A 1 79 ? 4.163 6.095 3.001 1.00 74.12 79 GLN A CA 1
ATOM 643 C C . GLN A 1 79 ? 3.761 5.012 4.006 1.00 74.12 79 GLN A C 1
ATOM 645 O O . GLN A 1 79 ? 2.714 4.389 3.840 1.00 74.12 79 GLN A O 1
ATOM 650 N N . LEU A 1 80 ? 4.536 4.820 5.080 1.00 77.25 80 LEU A N 1
ATOM 651 C CA . LEU A 1 80 ? 4.179 3.890 6.151 1.00 77.25 80 LEU A CA 1
ATOM 652 C C . LEU A 1 80 ? 2.889 4.309 6.880 1.00 77.25 80 LEU A C 1
ATOM 654 O O . LEU A 1 80 ? 2.005 3.477 7.076 1.00 77.25 80 LEU A O 1
ATOM 658 N N . VAL A 1 81 ? 2.745 5.589 7.237 1.00 70.69 81 VAL A N 1
ATOM 659 C CA . VAL A 1 81 ? 1.512 6.117 7.856 1.00 70.69 81 VAL A CA 1
ATOM 660 C C . VAL A 1 81 ? 0.317 5.976 6.911 1.00 70.69 81 VAL A C 1
ATOM 662 O O . VAL A 1 81 ? -0.754 5.542 7.334 1.00 70.69 81 VAL A O 1
ATOM 665 N N . THR A 1 82 ? 0.508 6.248 5.619 1.00 75.69 82 THR A N 1
ATOM 666 C CA . THR A 1 82 ? -0.530 6.070 4.592 1.00 75.69 82 THR A CA 1
ATOM 667 C C . THR A 1 82 ? -0.984 4.613 4.498 1.00 75.69 82 THR A C 1
ATOM 669 O O . THR A 1 82 ? -2.183 4.348 4.435 1.00 75.69 82 THR A O 1
ATOM 672 N N . ILE A 1 83 ? -0.052 3.655 4.543 1.00 82.19 83 ILE A N 1
ATOM 673 C CA . ILE A 1 83 ? -0.365 2.218 4.556 1.00 82.19 83 ILE A CA 1
ATOM 674 C C . ILE A 1 83 ? -1.260 1.873 5.751 1.00 82.19 83 ILE A C 1
ATOM 676 O O . ILE A 1 83 ? -2.297 1.237 5.568 1.00 82.19 83 ILE A O 1
ATOM 680 N N . PHE A 1 84 ? -0.916 2.324 6.960 1.00 78.38 84 PHE A N 1
ATOM 681 C CA . PHE A 1 84 ? -1.736 2.066 8.149 1.00 78.38 84 PHE A CA 1
ATOM 682 C C . PHE A 1 84 ? -3.106 2.739 8.088 1.00 78.38 84 PHE A C 1
ATOM 684 O O . PHE A 1 84 ? -4.112 2.101 8.399 1.00 78.38 84 PHE A O 1
ATOM 691 N N . SER A 1 85 ? -3.161 3.991 7.633 1.00 74.50 85 SER A N 1
ATOM 692 C CA . SER A 1 85 ? -4.422 4.700 7.406 1.00 74.50 85 SER A CA 1
ATOM 693 C C . SER A 1 85 ? -5.322 3.914 6.451 1.00 74.50 85 SER A C 1
ATOM 695 O O . SER A 1 85 ? -6.475 3.624 6.769 1.00 74.50 85 SER A O 1
ATOM 697 N N . ARG A 1 86 ? -4.765 3.445 5.327 1.00 81.50 86 ARG A N 1
ATOM 698 C CA . ARG A 1 86 ? -5.502 2.634 4.358 1.00 81.50 86 ARG A CA 1
ATOM 699 C C . ARG A 1 86 ? -5.972 1.316 4.937 1.00 81.50 86 ARG A C 1
ATOM 701 O O . ARG A 1 86 ? -7.100 0.936 4.645 1.00 81.50 86 ARG A O 1
ATOM 708 N N . ILE A 1 87 ? -5.172 0.634 5.757 1.00 82.38 87 ILE A N 1
ATOM 709 C CA . ILE A 1 87 ? -5.566 -0.618 6.423 1.00 82.38 87 ILE A CA 1
ATOM 710 C C . ILE A 1 87 ? -6.810 -0.421 7.296 1.00 82.38 87 ILE A C 1
ATOM 712 O O . ILE A 1 87 ? -7.700 -1.269 7.272 1.00 82.38 87 ILE A O 1
ATOM 716 N N . LEU A 1 88 ? -6.884 0.676 8.050 1.00 78.12 88 LEU A N 1
ATOM 717 C CA . LEU A 1 88 ? -7.999 0.911 8.968 1.00 78.12 88 LEU A CA 1
ATOM 718 C C . LEU A 1 88 ? -9.216 1.530 8.271 1.00 78.12 88 LEU A C 1
ATOM 720 O O . LEU A 1 88 ? -10.341 1.108 8.527 1.00 78.12 88 LEU A O 1
ATOM 724 N N . PHE A 1 89 ? -9.002 2.484 7.363 1.00 74.31 89 PHE A N 1
ATOM 725 C CA . PHE A 1 89 ? -10.059 3.379 6.863 1.00 74.31 89 PHE A CA 1
ATOM 726 C C . PHE A 1 89 ? -10.276 3.312 5.348 1.00 74.31 89 PHE A C 1
ATOM 728 O O . PHE A 1 89 ? -11.199 3.914 4.811 1.00 74.31 89 PHE A O 1
ATOM 735 N N . GLY A 1 90 ? -9.443 2.558 4.630 1.00 75.62 90 GLY A N 1
ATOM 736 C CA . GLY A 1 90 ? -9.568 2.421 3.180 1.00 75.62 90 GLY A CA 1
ATOM 737 C C . GLY A 1 90 ? -9.132 3.704 2.485 1.00 75.62 90 GLY A C 1
ATOM 738 O O . GLY A 1 90 ? -8.111 4.281 2.846 1.00 75.62 90 GLY A O 1
ATOM 739 N N . ASN A 1 91 ? -9.891 4.152 1.488 1.00 68.25 91 ASN A N 1
ATOM 740 C CA . ASN A 1 91 ? -9.558 5.349 0.714 1.00 68.25 91 ASN A CA 1
ATOM 741 C C . ASN A 1 91 ? -10.064 6.665 1.335 1.00 68.25 91 ASN A C 1
ATOM 743 O O . ASN A 1 91 ? -9.756 7.724 0.798 1.00 68.25 91 ASN A O 1
ATOM 747 N N . GLN A 1 92 ? -10.776 6.624 2.469 1.00 64.50 92 GLN A N 1
ATOM 748 C CA . GLN A 1 92 ? -11.380 7.801 3.115 1.00 64.50 92 GLN A CA 1
ATOM 749 C C . GLN A 1 92 ? -10.378 8.929 3.405 1.00 64.50 92 GLN A C 1
ATOM 751 O O . GLN A 1 92 ? -10.723 10.104 3.312 1.00 64.50 92 GLN A O 1
ATOM 756 N N . TYR A 1 93 ? -9.140 8.568 3.743 1.00 64.88 93 TYR A N 1
ATOM 757 C CA . TYR A 1 93 ? -8.057 9.506 4.040 1.00 64.88 93 TYR A CA 1
ATOM 758 C C . TYR A 1 93 ? -6.885 9.340 3.073 1.00 64.88 93 TYR A C 1
ATOM 760 O O . TYR A 1 93 ? -5.735 9.593 3.438 1.00 64.88 93 TYR A O 1
ATOM 768 N N . ASN A 1 94 ? -7.156 8.879 1.846 1.00 64.31 94 ASN A N 1
ATOM 769 C CA . ASN A 1 94 ? -6.164 8.978 0.788 1.00 64.31 94 ASN A CA 1
ATOM 770 C C . ASN A 1 94 ? -5.855 10.453 0.557 1.00 64.31 94 ASN A C 1
ATOM 772 O O . ASN A 1 94 ? -6.749 11.297 0.566 1.00 64.31 94 ASN A O 1
ATOM 776 N N . LEU A 1 95 ? -4.579 10.760 0.361 1.00 53.94 95 LEU A N 1
ATOM 777 C CA . LEU A 1 95 ? -4.116 12.125 0.177 1.00 53.94 95 LEU A CA 1
ATOM 778 C C . LEU A 1 95 ? -3.510 12.293 -1.193 1.00 53.94 95 LEU A C 1
ATOM 780 O O . LEU A 1 95 ? -2.742 11.445 -1.658 1.00 53.94 95 LEU A O 1
ATOM 784 N N . LYS A 1 96 ? -3.857 13.403 -1.836 1.00 51.44 96 LYS A N 1
ATOM 785 C CA . LYS A 1 96 ? -3.195 13.813 -3.057 1.00 51.44 96 LYS A CA 1
ATOM 786 C C . LYS A 1 96 ? -1.798 14.278 -2.669 1.00 51.44 96 LYS A C 1
ATOM 788 O O . LYS A 1 96 ? -1.598 14.888 -1.614 1.00 51.44 96 LYS A O 1
ATOM 793 N N . HIS A 1 97 ? -0.818 13.946 -3.497 1.00 46.06 97 HIS A N 1
ATOM 794 C CA . HIS A 1 97 ? 0.564 14.331 -3.250 1.00 46.06 97 HIS A CA 1
ATOM 795 C C . HIS A 1 97 ? 0.659 15.856 -3.046 1.00 46.06 97 HIS A C 1
ATOM 797 O O . HIS A 1 97 ? 0.297 16.613 -3.943 1.00 46.06 97 HIS A O 1
ATOM 803 N N . GLY A 1 98 ? 1.113 16.289 -1.863 1.00 46.28 98 GLY A N 1
ATOM 804 C CA . GLY A 1 98 ? 1.324 17.702 -1.526 1.00 46.28 98 GLY A CA 1
ATOM 805 C C . GLY A 1 98 ? 0.197 18.422 -0.768 1.00 46.28 98 GLY A C 1
ATOM 806 O O . GLY A 1 98 ? 0.379 19.596 -0.465 1.00 46.28 98 GLY A O 1
ATOM 807 N N . GLU A 1 99 ? -0.927 17.771 -0.436 1.00 48.28 99 GLU A N 1
ATOM 808 C CA . GLU A 1 99 ? -2.085 18.473 0.162 1.00 48.28 99 GLU A CA 1
ATOM 809 C C . GLU A 1 99 ? -2.183 18.413 1.700 1.00 48.28 99 GLU A C 1
ATOM 811 O O . GLU A 1 99 ? -2.824 19.285 2.277 1.00 48.28 99 GLU A O 1
ATOM 816 N N . LEU A 1 100 ? -1.528 17.464 2.385 1.00 50.81 100 LEU A N 1
ATOM 817 C CA . LEU A 1 100 ? -1.459 17.418 3.857 1.00 50.81 100 LEU A CA 1
ATOM 818 C C . LEU A 1 100 ? -0.120 16.841 4.337 1.00 50.81 100 LEU A C 1
ATOM 820 O O . LEU A 1 100 ? 0.421 15.888 3.767 1.00 50.81 100 LEU A O 1
ATOM 824 N N . THR A 1 101 ? 0.413 17.412 5.414 1.00 58.56 101 THR A N 1
ATOM 825 C CA . THR A 1 101 ? 1.662 16.975 6.041 1.00 58.56 101 THR A CA 1
ATOM 826 C C . THR A 1 101 ? 1.491 15.607 6.713 1.00 58.56 101 THR A C 1
ATOM 828 O O . THR A 1 101 ? 0.414 15.233 7.178 1.00 58.56 101 THR A O 1
ATOM 831 N N . LEU A 1 102 ? 2.590 14.854 6.824 1.00 52.34 102 LEU A N 1
ATOM 832 C CA . LEU A 1 102 ? 2.712 13.596 7.591 1.00 52.34 102 LEU A CA 1
ATOM 833 C C . LEU A 1 102 ? 2.094 13.703 9.002 1.00 52.34 102 LEU A C 1
ATOM 835 O O . LEU A 1 102 ? 1.610 12.732 9.581 1.00 52.34 102 LEU A O 1
ATOM 839 N N . TYR A 1 103 ? 2.099 14.923 9.532 1.00 55.94 103 TYR A N 1
ATOM 840 C CA . TYR A 1 103 ? 1.553 15.296 10.817 1.00 55.94 103 TYR A CA 1
ATOM 841 C C . TYR A 1 103 ? 0.021 15.262 10.868 1.00 55.94 103 TYR A C 1
ATOM 843 O O . TYR A 1 103 ? -0.554 14.632 11.751 1.00 55.94 103 TYR A O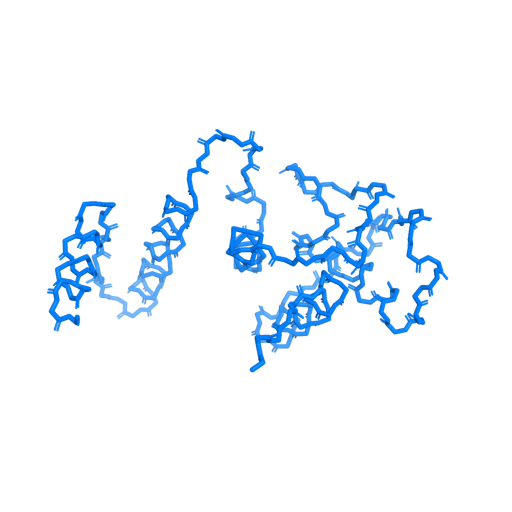 1
ATOM 851 N N . GLU A 1 104 ? -0.650 15.870 9.893 1.00 61.41 104 GLU A N 1
ATOM 852 C CA . GLU A 1 104 ? -2.116 15.885 9.818 1.00 61.41 104 GLU A CA 1
ATOM 853 C C . GLU A 1 104 ? -2.672 14.473 9.590 1.00 61.41 104 GLU A C 1
ATOM 855 O O . GLU A 1 104 ? -3.703 14.113 10.155 1.00 61.41 104 GLU A O 1
ATOM 860 N N . GLN A 1 105 ? -1.932 13.628 8.860 1.00 58.09 105 GLN A N 1
ATOM 861 C CA . GLN A 1 105 ? -2.237 12.200 8.704 1.00 58.09 105 GLN A CA 1
ATOM 862 C C . GLN A 1 105 ? -2.227 11.454 10.038 1.00 58.09 105 GLN A C 1
ATOM 864 O O . GLN A 1 105 ? -3.174 10.734 10.356 1.00 58.09 105 GLN A O 1
ATOM 869 N N . ALA A 1 106 ? -1.159 11.631 10.819 1.00 61.72 106 ALA A N 1
ATOM 870 C CA . ALA A 1 106 ? -1.011 10.973 12.109 1.00 61.72 106 ALA A CA 1
ATOM 871 C C . ALA A 1 106 ? -2.080 11.447 13.105 1.00 61.72 106 ALA A C 1
ATOM 873 O O . ALA A 1 106 ? -2.669 10.625 13.802 1.00 61.72 106 ALA A O 1
ATOM 874 N N . ILE A 1 107 ? -2.383 12.748 13.139 1.00 66.06 107 ILE A N 1
ATOM 875 C CA . ILE A 1 107 ? -3.402 13.306 14.038 1.00 66.06 107 ILE A CA 1
ATOM 876 C C . ILE A 1 107 ? -4.804 12.816 13.672 1.00 66.06 107 ILE A C 1
ATOM 878 O O . ILE A 1 107 ? -5.538 12.375 14.554 1.00 66.06 107 ILE A O 1
ATOM 882 N N . ASN A 1 108 ? -5.165 12.811 12.387 1.00 67.56 108 ASN A N 1
ATOM 883 C CA . ASN A 1 108 ? -6.469 12.307 11.954 1.00 67.56 108 ASN A CA 1
ATOM 884 C C . ASN A 1 108 ? -6.626 10.809 12.249 1.00 67.56 108 ASN A C 1
ATOM 886 O O . ASN A 1 108 ? -7.663 10.393 12.764 1.00 67.56 108 ASN A O 1
ATOM 890 N N . PHE A 1 109 ? -5.577 10.014 12.007 1.00 67.25 109 PHE A N 1
ATOM 891 C CA . PHE A 1 109 ? -5.533 8.598 12.379 1.00 67.25 109 PHE A CA 1
ATOM 892 C C . PHE A 1 109 ? -5.749 8.393 13.885 1.00 67.25 109 PHE A C 1
ATOM 894 O O . PHE A 1 109 ? -6.579 7.572 14.286 1.00 67.25 109 PHE A O 1
ATOM 901 N N . ILE A 1 110 ? -5.015 9.138 14.719 1.00 70.12 110 ILE A N 1
ATOM 902 C CA . ILE A 1 110 ? -5.088 9.026 16.179 1.00 70.12 110 ILE A CA 1
ATOM 903 C C . ILE A 1 110 ? -6.488 9.407 16.661 1.00 70.12 110 ILE A C 1
ATOM 905 O O . ILE A 1 110 ? -7.106 8.636 17.390 1.00 70.12 110 ILE A O 1
ATOM 909 N N . ASN A 1 111 ? -7.016 10.542 16.208 1.00 70.56 111 ASN A N 1
ATOM 910 C CA . ASN A 1 111 ? -8.327 11.033 16.628 1.00 70.56 111 ASN A CA 1
ATOM 911 C C . ASN A 1 111 ? -9.439 10.063 16.264 1.00 70.56 111 ASN A C 1
ATOM 913 O O . ASN A 1 111 ? -10.246 9.710 17.115 1.00 70.56 111 ASN A O 1
ATOM 917 N N . HIS A 1 112 ? -9.436 9.561 15.031 1.00 68.81 112 HIS A N 1
ATOM 918 C CA . HIS A 1 112 ? -10.438 8.598 14.602 1.00 68.81 112 HIS A CA 1
ATOM 919 C C . HIS A 1 112 ? -10.345 7.280 15.392 1.00 68.81 112 HIS A C 1
ATOM 921 O O . HIS A 1 112 ? -11.360 6.704 15.782 1.00 68.81 112 HIS A O 1
ATOM 927 N N . THR A 1 113 ? -9.127 6.806 15.676 1.00 67.44 113 THR A N 1
ATOM 928 C CA . THR A 1 113 ? -8.916 5.604 16.498 1.00 67.44 113 THR A CA 1
ATOM 929 C C . THR A 1 113 ? -9.442 5.803 17.922 1.00 67.44 113 THR A C 1
ATOM 931 O O . THR A 1 113 ? -10.159 4.942 18.432 1.00 67.44 113 THR A O 1
ATOM 934 N N . LEU A 1 114 ? -9.147 6.947 18.546 1.00 69.19 114 LEU A N 1
ATOM 935 C CA . LEU A 1 114 ? -9.635 7.292 19.884 1.00 69.19 114 LEU A CA 1
ATOM 936 C C . LEU A 1 114 ? -11.160 7.412 19.925 1.00 69.19 114 LEU A C 1
ATOM 938 O O . LEU A 1 114 ? -11.780 6.858 20.828 1.00 69.19 114 LEU A O 1
ATOM 942 N N . THR A 1 115 ? -11.779 8.048 18.928 1.00 71.56 115 THR A N 1
ATOM 943 C CA . THR A 1 115 ? -13.242 8.141 18.828 1.00 71.56 115 THR A CA 1
ATOM 944 C C . THR A 1 115 ? -13.888 6.761 18.720 1.00 71.56 115 THR A C 1
ATOM 946 O O . THR A 1 115 ? -14.853 6.478 19.426 1.00 71.56 115 THR A O 1
ATOM 949 N N . ASN A 1 116 ? -13.348 5.865 17.892 1.00 68.81 116 ASN A N 1
ATOM 950 C CA . ASN A 1 116 ? -13.910 4.523 17.732 1.00 68.81 116 ASN A CA 1
ATOM 951 C C . ASN A 1 116 ? -13.782 3.668 18.995 1.00 68.81 116 ASN A C 1
ATOM 953 O O . ASN A 1 116 ? -14.730 2.973 19.358 1.00 68.81 116 ASN A O 1
ATOM 957 N N . ILE A 1 117 ? -12.633 3.727 19.673 1.00 66.19 117 ILE A N 1
ATOM 958 C CA . ILE A 1 117 ? -12.440 3.033 20.951 1.00 66.19 117 ILE A CA 1
ATOM 959 C C . ILE A 1 117 ? -13.377 3.623 22.008 1.00 66.19 117 ILE A C 1
ATOM 961 O O . ILE A 1 117 ? -14.037 2.873 22.720 1.00 66.19 117 ILE A O 1
ATOM 965 N N . GLY A 1 118 ? -13.482 4.951 22.074 1.00 67.56 118 GLY A N 1
ATOM 966 C CA . GLY A 1 118 ? -14.383 5.636 22.990 1.00 67.56 118 GLY A CA 1
ATOM 967 C C . GLY A 1 118 ? -15.840 5.217 22.799 1.00 67.56 118 GLY A C 1
ATOM 968 O O . GLY A 1 118 ? -16.493 4.790 23.748 1.00 67.56 118 GLY A O 1
ATOM 969 N N . ASN A 1 119 ? -16.317 5.201 21.552 1.00 70.38 119 ASN A N 1
ATOM 970 C CA . ASN A 1 119 ? -17.662 4.738 21.208 1.00 70.38 119 ASN A CA 1
ATOM 971 C C . ASN A 1 119 ? -17.897 3.271 21.596 1.00 70.38 119 ASN A C 1
ATOM 973 O O . ASN A 1 119 ? -18.945 2.946 22.149 1.00 70.38 119 ASN A O 1
ATOM 977 N N . ALA A 1 120 ? -16.927 2.387 21.341 1.00 62.09 120 ALA A N 1
ATOM 978 C CA . ALA A 1 120 ? -17.025 0.974 21.713 1.00 62.09 120 ALA A CA 1
ATOM 979 C C . ALA A 1 120 ? -17.065 0.758 23.237 1.00 62.09 120 ALA A C 1
ATOM 981 O O . ALA A 1 120 ? -17.649 -0.215 23.708 1.00 62.09 120 ALA A O 1
ATOM 982 N N . LEU A 1 121 ? -16.445 1.660 23.999 1.00 69.00 121 LEU A N 1
ATOM 983 C CA . LEU A 1 121 ? -16.356 1.600 25.457 1.00 69.00 121 LEU A CA 1
ATOM 984 C C . LEU A 1 121 ? -17.391 2.486 26.173 1.00 69.00 121 LEU A C 1
ATOM 986 O O . LEU A 1 121 ? -17.463 2.456 27.399 1.00 69.00 121 LEU A O 1
ATOM 990 N N . GLY A 1 122 ? -18.187 3.268 25.437 1.00 76.44 122 GLY A N 1
ATOM 991 C CA . GLY A 1 122 ? -19.135 4.230 26.005 1.00 76.44 122 GLY A CA 1
ATOM 992 C C . GLY A 1 122 ? -18.473 5.385 26.770 1.00 76.44 122 GLY A C 1
ATOM 993 O O . GLY A 1 122 ? 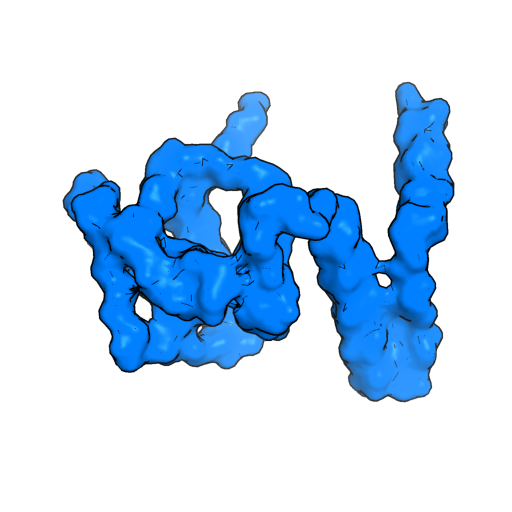-19.087 5.935 27.682 1.00 76.44 122 GLY A O 1
ATOM 994 N N . ILE A 1 123 ? -17.229 5.739 26.434 1.00 59.62 123 ILE A N 1
ATOM 995 C CA . ILE A 1 123 ? -16.453 6.809 27.082 1.00 59.62 123 ILE A CA 1
ATOM 996 C C . ILE A 1 123 ? -15.910 7.784 26.036 1.00 59.62 123 ILE A C 1
ATOM 998 O O . ILE A 1 123 ? -15.522 7.377 24.947 1.00 59.62 123 ILE A O 1
ATOM 1002 N N . ASP A 1 124 ? -15.832 9.073 26.360 1.00 76.31 124 ASP A N 1
ATOM 1003 C CA . ASP A 1 124 ? -15.134 10.037 25.506 1.00 76.31 124 ASP A CA 1
ATOM 1004 C C . ASP A 1 124 ? -13.636 10.034 25.842 1.00 76.31 124 ASP A C 1
ATOM 1006 O O . ASP A 1 124 ? -13.234 10.389 26.951 1.00 76.31 124 ASP A O 1
ATOM 1010 N N . LEU A 1 125 ? -12.809 9.601 24.888 1.00 66.69 125 LEU A N 1
ATOM 1011 C CA . LEU A 1 125 ? -11.347 9.602 25.010 1.00 66.69 125 LEU A CA 1
ATOM 1012 C C . LEU A 1 125 ? -10.710 10.935 24.575 1.00 66.69 125 LEU A C 1
ATOM 1014 O O . LEU A 1 125 ? -9.495 11.100 24.704 1.00 66.69 125 LEU A O 1
ATOM 1018 N N . GLY A 1 126 ? -11.519 11.886 24.099 1.00 65.12 126 GLY A N 1
ATOM 1019 C CA . GLY A 1 126 ? -11.092 13.199 23.636 1.00 65.12 126 GLY A CA 1
ATOM 1020 C C . GLY A 1 126 ? -10.459 13.191 22.241 1.00 65.12 126 GLY A C 1
ATOM 1021 O O . GLY A 1 126 ? -9.982 12.175 21.735 1.00 65.12 126 GLY A O 1
ATOM 1022 N N . ILE A 1 127 ? -10.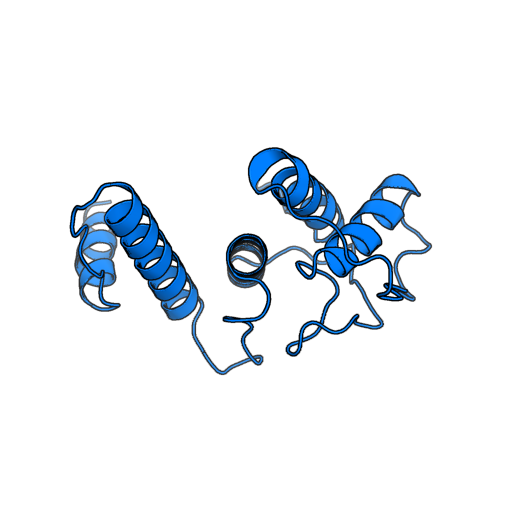438 14.370 21.614 1.00 63.03 127 ILE A N 1
ATOM 1023 C CA . ILE A 1 127 ? -9.772 14.625 20.330 1.00 63.03 127 ILE A CA 1
ATOM 1024 C C . ILE A 1 127 ? -8.431 15.303 20.619 1.00 63.03 127 ILE A C 1
ATOM 1026 O O . ILE A 1 127 ? -8.366 16.299 21.338 1.00 63.03 127 ILE A O 1
ATOM 1030 N N . ILE A 1 128 ? -7.350 14.785 20.046 1.00 60.38 128 ILE A N 1
ATOM 1031 C CA . ILE A 1 128 ? -6.023 15.390 20.117 1.00 60.38 128 ILE A CA 1
ATOM 1032 C C . ILE A 1 128 ? -5.885 16.382 18.966 1.00 60.38 128 ILE A C 1
ATOM 1034 O O . ILE A 1 128 ? -5.879 16.012 17.792 1.00 60.38 128 ILE A O 1
ATOM 1038 N N . THR A 1 129 ? -5.747 17.666 19.283 1.00 55.66 129 THR A N 1
ATOM 1039 C CA . THR A 1 129 ? -5.494 18.659 18.239 1.00 55.66 129 THR A CA 1
ATOM 1040 C C . THR A 1 129 ? -4.035 18.603 17.761 1.00 55.66 129 THR A C 1
ATOM 1042 O O . THR A 1 129 ? -3.134 18.232 18.527 1.00 55.66 129 THR A O 1
ATOM 1045 N N . PRO A 1 130 ? -3.754 19.066 16.529 1.00 50.31 130 PRO A N 1
ATOM 1046 C CA . PRO A 1 130 ? -2.391 19.305 16.057 1.00 50.31 130 PRO A CA 1
ATOM 1047 C C . PRO A 1 130 ? -1.577 20.272 16.945 1.00 50.31 130 PRO A C 1
ATOM 1049 O O . PRO A 1 130 ? -0.366 20.371 16.798 1.00 50.31 130 PRO A O 1
ATOM 1052 N N . LEU A 1 131 ? -2.177 21.008 17.880 1.00 44.84 131 LEU A N 1
ATOM 1053 C CA . LEU A 1 131 ? -1.427 21.847 18.820 1.00 44.84 131 LEU A CA 1
ATOM 1054 C C . LEU A 1 131 ? -1.095 21.094 20.121 1.00 44.84 131 LEU A C 1
ATOM 1056 O O . LEU A 1 131 ? -0.011 21.265 20.685 1.00 44.84 131 LEU A O 1
ATOM 1060 N N . ASP A 1 132 ? -1.997 20.225 20.578 1.00 50.53 132 ASP A N 1
ATOM 1061 C CA . ASP A 1 132 ? -1.850 19.464 21.824 1.00 50.53 132 ASP A CA 1
ATOM 1062 C C . ASP A 1 132 ? -0.831 18.334 21.721 1.00 50.53 132 ASP A C 1
ATOM 1064 O O . ASP A 1 132 ? -0.145 18.022 22.698 1.00 50.53 132 ASP A O 1
ATOM 1068 N N . TRP A 1 133 ? -0.720 17.715 20.546 1.00 43.34 133 TRP A N 1
ATOM 1069 C CA . TRP A 1 133 ? 0.293 16.693 20.304 1.00 43.34 133 TRP A CA 1
ATOM 1070 C C . TRP A 1 133 ? 1.696 17.30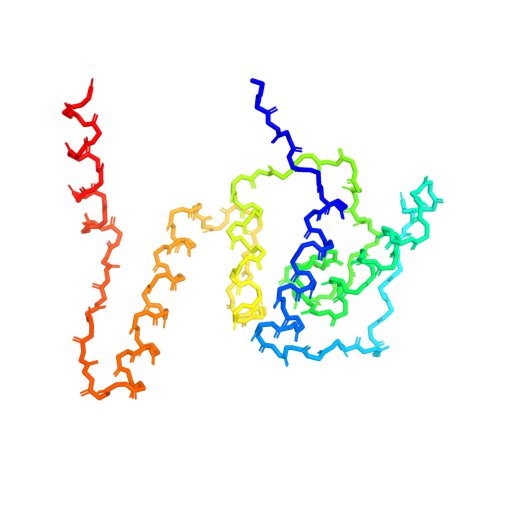3 20.225 1.00 43.34 133 TRP A C 1
ATOM 1072 O O . TRP A 1 133 ? 2.614 16.784 20.864 1.00 43.34 133 TRP A O 1
ATOM 1082 N N . TYR A 1 134 ? 1.840 18.440 19.527 1.00 38.75 134 TYR A N 1
ATOM 1083 C CA . TYR A 1 134 ? 3.091 19.198 19.431 1.00 38.75 134 TYR A CA 1
ATOM 1084 C C . TYR A 1 134 ? 3.598 19.597 20.821 1.00 38.75 134 TYR A C 1
ATOM 1086 O O . TYR A 1 134 ? 4.731 19.293 21.176 1.00 38.75 134 TYR A O 1
ATOM 1094 N N . LYS A 1 135 ? 2.742 20.174 21.672 1.00 39.88 135 LYS A N 1
ATOM 1095 C CA . LYS A 1 135 ? 3.125 20.546 23.045 1.00 39.88 135 LYS A CA 1
ATOM 1096 C C . LYS A 1 135 ? 3.565 19.354 23.902 1.00 39.88 135 LYS A C 1
ATOM 1098 O O . LYS A 1 135 ? 4.508 19.490 24.672 1.00 39.88 135 LYS A O 1
ATOM 1103 N N . ARG A 1 136 ? 2.919 18.190 23.769 1.00 45.62 136 ARG A N 1
ATOM 1104 C CA . ARG A 1 136 ? 3.243 16.997 24.577 1.00 45.62 136 ARG A CA 1
ATOM 1105 C C . ARG A 1 136 ? 4.529 16.292 24.151 1.00 45.62 136 ARG A C 1
ATOM 1107 O O . ARG A 1 136 ? 5.231 15.770 25.007 1.00 45.62 136 ARG A O 1
ATOM 1114 N N . HIS A 1 137 ? 4.843 16.277 22.857 1.00 37.91 137 HIS A N 1
ATOM 1115 C CA . HIS A 1 137 ? 5.964 15.489 22.335 1.00 37.91 137 HIS A CA 1
ATOM 1116 C C . HIS A 1 137 ? 7.205 16.332 22.023 1.00 37.91 137 HIS A C 1
ATOM 1118 O O . HIS A 1 137 ? 8.316 15.831 22.157 1.00 37.91 137 HIS A O 1
ATOM 1124 N N . PHE A 1 138 ? 7.060 17.615 21.672 1.00 31.62 138 PHE A N 1
ATOM 1125 C CA . PHE A 1 138 ? 8.212 18.480 21.390 1.00 31.62 138 PHE A CA 1
ATOM 1126 C C . PHE A 1 138 ? 8.901 18.981 22.672 1.00 31.62 138 PHE A C 1
ATOM 1128 O O . PHE A 1 138 ? 10.120 19.120 22.691 1.00 31.62 138 PHE A O 1
ATOM 1135 N N . GLU A 1 139 ? 8.163 19.182 23.770 1.00 30.22 139 GLU A N 1
ATOM 1136 C CA . GLU A 1 139 ? 8.762 19.503 25.080 1.00 30.22 139 GLU A CA 1
ATOM 1137 C C . GLU A 1 139 ? 9.484 18.293 25.702 1.00 30.22 139 GLU A C 1
ATOM 1139 O O . GLU A 1 139 ? 10.507 18.464 26.356 1.00 30.22 139 GLU A O 1
ATOM 1144 N N . ALA A 1 140 ? 9.030 17.066 25.420 1.00 27.75 140 ALA A N 1
ATOM 1145 C CA . ALA A 1 140 ? 9.731 15.842 25.818 1.00 27.75 140 ALA A CA 1
ATOM 1146 C C . ALA A 1 140 ? 11.060 15.640 25.061 1.00 27.75 140 ALA A C 1
ATOM 1148 O O . ALA A 1 140 ? 11.992 15.055 25.603 1.00 27.75 140 ALA A O 1
ATOM 1149 N N . ILE A 1 141 ? 11.172 16.157 23.831 1.00 27.23 141 ILE A N 1
ATOM 1150 C CA . ILE A 1 141 ? 12.403 16.102 23.023 1.00 27.23 141 ILE A CA 1
ATOM 1151 C C . ILE A 1 141 ? 13.421 17.170 23.457 1.00 27.23 141 ILE A C 1
ATOM 1153 O O . ILE A 1 141 ? 14.614 16.954 23.308 1.00 27.23 141 ILE A O 1
ATOM 1157 N N . LYS A 1 142 ? 12.987 18.293 24.044 1.00 27.80 142 LYS A N 1
ATOM 1158 C CA . LYS A 1 142 ? 13.897 19.326 24.583 1.00 27.80 142 LYS A CA 1
ATOM 1159 C C . LYS A 1 142 ? 14.598 18.932 25.891 1.00 27.80 142 LYS A C 1
ATOM 1161 O O . LYS A 1 142 ? 15.461 19.675 26.349 1.00 27.80 142 LYS A O 1
ATOM 1166 N N . GLN A 1 143 ? 14.196 17.824 26.514 1.00 34.69 143 GLN A N 1
ATOM 1167 C CA . GLN A 1 143 ? 14.794 17.312 27.753 1.00 34.69 143 GLN A CA 1
ATOM 1168 C C . GLN A 1 143 ? 15.763 16.135 27.520 1.00 34.69 143 GLN A C 1
ATOM 1170 O O . GLN A 1 143 ? 16.195 15.507 28.487 1.00 34.69 143 GLN A O 1
ATOM 1175 N N . LEU A 1 144 ? 16.108 15.854 26.258 1.00 31.81 144 LEU A N 1
ATOM 1176 C CA . LEU A 1 144 ? 17.191 14.957 25.834 1.00 31.81 144 LEU A CA 1
ATOM 1177 C C . LEU A 1 144 ? 18.305 15.777 25.175 1.00 31.81 144 LEU A C 1
ATOM 1179 O O . LEU A 1 144 ? 19.480 15.391 25.355 1.00 31.81 144 LEU A O 1
#